Protein AF-A0A9E0ZL53-F1 (afdb_monomer_lite)

Structure (mmCIF, N/CA/C/O backbone):
data_AF-A0A9E0ZL53-F1
#
_entry.id   AF-A0A9E0ZL53-F1
#
loop_
_atom_site.group_PDB
_atom_site.id
_atom_site.type_symbol
_atom_site.label_atom_id
_atom_site.label_alt_id
_atom_site.label_comp_id
_atom_site.label_asym_id
_atom_site.label_entity_id
_atom_site.label_seq_id
_atom_site.pdbx_PDB_ins_code
_atom_site.Cartn_x
_atom_site.Cartn_y
_atom_site.Cartn_z
_atom_site.occupancy
_atom_site.B_iso_or_equiv
_atom_site.auth_seq_id
_atom_site.auth_comp_id
_atom_site.auth_asym_id
_atom_site.auth_atom_id
_atom_site.pdbx_PDB_model_num
ATOM 1 N N . MET A 1 1 ? 5.732 -3.138 7.276 1.00 86.50 1 MET A N 1
ATOM 2 C CA . MET A 1 1 ? 5.267 -3.106 5.879 1.00 86.50 1 MET A CA 1
ATOM 3 C C . MET A 1 1 ? 6.481 -3.018 4.988 1.00 86.50 1 MET A C 1
ATOM 5 O O . MET A 1 1 ? 7.461 -2.402 5.403 1.00 86.50 1 MET A O 1
ATOM 9 N N . PHE A 1 2 ? 6.445 -3.649 3.824 1.00 91.56 2 PHE A N 1
ATOM 10 C CA . PHE A 1 2 ? 7.441 -3.428 2.781 1.00 91.56 2 PHE A CA 1
ATOM 11 C C . PHE A 1 2 ? 6.736 -3.055 1.483 1.00 91.56 2 PHE A C 1
ATOM 13 O O . PHE A 1 2 ? 5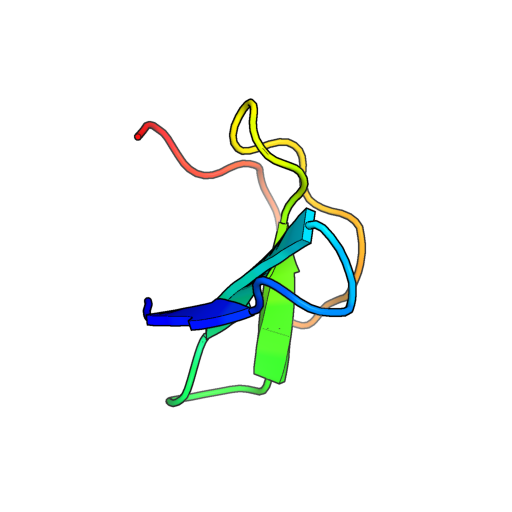.604 -3.471 1.250 1.00 91.56 2 PHE A O 1
ATOM 20 N N . TRP A 1 3 ? 7.396 -2.231 0.677 1.00 94.06 3 TRP A N 1
ATOM 21 C CA . TRP A 1 3 ? 6.879 -1.832 -0.622 1.00 94.06 3 TRP A CA 1
ATOM 22 C C . TRP A 1 3 ? 7.179 -2.916 -1.653 1.00 94.06 3 TRP A C 1
ATOM 24 O O . TRP A 1 3 ? 8.341 -3.286 -1.846 1.00 94.06 3 TRP A O 1
ATOM 34 N N . ASN A 1 4 ? 6.142 -3.401 -2.324 1.00 92.38 4 ASN A N 1
ATOM 35 C CA . ASN A 1 4 ? 6.238 -4.299 -3.459 1.00 92.38 4 ASN A CA 1
ATOM 36 C C . ASN A 1 4 ? 6.115 -3.474 -4.743 1.00 92.38 4 ASN A C 1
ATOM 38 O O . ASN A 1 4 ? 5.022 -3.172 -5.212 1.00 92.38 4 ASN A O 1
ATOM 42 N N . SER A 1 5 ? 7.253 -3.100 -5.328 1.00 93.88 5 SER A N 1
ATOM 43 C CA . SER A 1 5 ? 7.284 -2.258 -6.530 1.00 93.88 5 SER A CA 1
ATOM 44 C C . SER A 1 5 ? 6.783 -2.953 -7.795 1.00 93.88 5 SER A C 1
ATOM 46 O O . SER A 1 5 ? 6.554 -2.277 -8.788 1.00 93.88 5 SER A O 1
ATOM 48 N N . ALA A 1 6 ? 6.671 -4.284 -7.803 1.00 95.69 6 ALA A N 1
ATOM 49 C CA . ALA A 1 6 ? 6.141 -5.013 -8.954 1.00 95.69 6 ALA A CA 1
ATOM 50 C C . ALA A 1 6 ? 4.609 -4.954 -8.992 1.00 95.69 6 ALA A C 1
ATOM 52 O O . ALA A 1 6 ? 4.024 -4.902 -10.070 1.00 95.69 6 ALA A O 1
ATOM 53 N N . GLU A 1 7 ? 3.979 -4.944 -7.818 1.00 93.19 7 GLU A N 1
ATOM 54 C CA . GLU A 1 7 ? 2.521 -4.959 -7.671 1.00 93.19 7 GLU A CA 1
ATOM 55 C C . GLU A 1 7 ? 1.948 -3.623 -7.177 1.00 93.19 7 GLU A C 1
ATOM 57 O O . GLU A 1 7 ? 0.736 -3.457 -7.167 1.00 93.1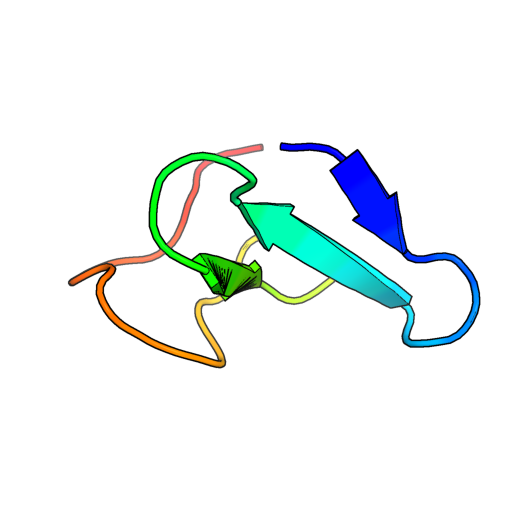9 7 GLU A O 1
ATOM 62 N N . HIS A 1 8 ? 2.807 -2.659 -6.829 1.00 94.69 8 HIS A N 1
ATOM 63 C CA . HIS A 1 8 ? 2.449 -1.346 -6.284 1.00 94.69 8 HIS A CA 1
ATOM 64 C C . HIS A 1 8 ? 1.627 -1.454 -4.988 1.00 94.69 8 HIS A C 1
ATOM 66 O O . HIS A 1 8 ? 0.653 -0.731 -4.781 1.00 94.69 8 HIS A O 1
ATOM 72 N N . THR A 1 9 ? 2.033 -2.377 -4.110 1.00 95.25 9 THR A N 1
ATOM 73 C CA . THR A 1 9 ? 1.346 -2.657 -2.844 1.00 95.25 9 THR A CA 1
ATOM 74 C C . THR A 1 9 ? 2.268 -2.517 -1.641 1.00 95.25 9 THR A C 1
ATOM 76 O O . THR A 1 9 ? 3.479 -2.739 -1.715 1.00 95.25 9 THR A O 1
ATOM 79 N N . TRP A 1 10 ? 1.681 -2.196 -0.493 1.00 94.31 10 TRP A N 1
ATOM 80 C CA . TRP A 1 10 ? 2.309 -2.406 0.804 1.00 94.31 10 TRP A CA 1
ATOM 81 C C . TRP A 1 10 ? 1.956 -3.791 1.317 1.00 94.31 10 TRP A C 1
ATOM 83 O O . TRP A 1 10 ? 0.795 -4.077 1.598 1.00 94.31 10 TRP A O 1
ATOM 93 N N . ASP A 1 11 ? 2.968 -4.624 1.514 1.00 94.19 11 ASP A N 1
ATOM 94 C CA . ASP A 1 11 ? 2.779 -5.989 1.981 1.00 94.19 11 ASP A CA 1
ATOM 95 C C . ASP A 1 11 ? 3.189 -6.098 3.463 1.00 94.19 11 ASP A C 1
ATOM 97 O O . ASP A 1 11 ? 4.239 -5.609 3.914 1.00 94.19 11 ASP A O 1
A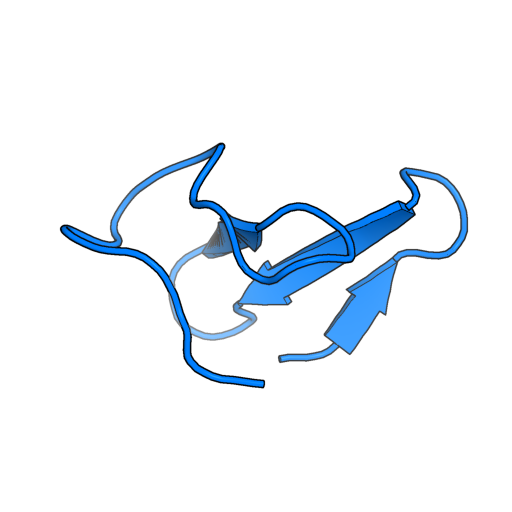TOM 101 N N . CYS A 1 12 ? 2.325 -6.724 4.261 1.00 91.25 12 CYS A N 1
ATOM 102 C CA . CYS A 1 12 ? 2.528 -6.962 5.682 1.00 91.25 12 CYS A CA 1
ATOM 103 C C . CYS A 1 12 ? 3.282 -8.278 5.895 1.00 91.25 12 CYS A C 1
ATOM 105 O O . CYS A 1 12 ? 2.688 -9.349 5.765 1.00 91.25 12 CYS A O 1
ATOM 107 N N . PRO A 1 13 ? 4.561 -8.244 6.314 1.00 88.50 13 PRO A N 1
ATOM 108 C CA . PRO A 1 13 ? 5.354 -9.462 6.469 1.00 88.50 13 PRO A CA 1
ATOM 109 C C . PRO A 1 13 ? 4.908 -10.328 7.656 1.00 88.50 13 PRO A C 1
ATOM 111 O O . PRO A 1 13 ? 5.298 -11.485 7.744 1.00 88.50 13 PRO A O 1
ATOM 114 N N . CYS A 1 14 ?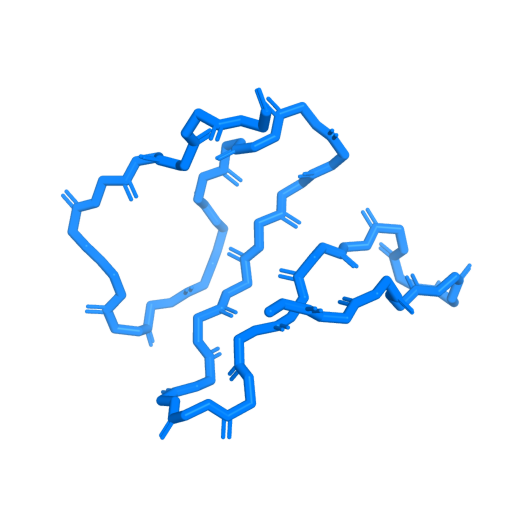 4.117 -9.782 8.586 1.00 86.12 14 CYS A N 1
ATOM 115 C CA . CYS A 1 14 ? 3.702 -10.501 9.789 1.00 86.12 14 CYS A CA 1
ATOM 116 C C . CYS A 1 14 ? 2.555 -11.479 9.517 1.00 86.12 14 CYS A C 1
ATOM 118 O O . CYS A 1 14 ? 2.536 -12.575 10.068 1.00 86.12 14 CYS A O 1
ATOM 120 N N . HIS A 1 15 ? 1.582 -11.064 8.702 1.00 86.81 15 HIS A N 1
ATOM 121 C CA . HIS A 1 15 ? 0.321 -11.796 8.545 1.00 86.81 15 HIS A CA 1
ATOM 122 C C . HIS A 1 15 ? -0.189 -11.831 7.097 1.00 86.81 15 HIS A C 1
ATOM 124 O O . HIS A 1 15 ? -1.237 -12.414 6.852 1.00 86.81 15 HIS A O 1
ATOM 130 N N . GLY A 1 16 ? 0.521 -11.216 6.143 1.00 88.94 16 GLY A N 1
ATOM 131 C CA . GLY A 1 16 ? 0.192 -11.277 4.716 1.00 88.94 16 GLY A CA 1
ATOM 132 C C . GLY A 1 16 ? -0.847 -10.269 4.227 1.00 88.94 16 GLY A C 1
ATOM 133 O O . GLY A 1 16 ? -1.254 -10.358 3.079 1.00 88.94 16 GLY A O 1
ATOM 134 N N . SER A 1 17 ? -1.278 -9.311 5.054 1.00 93.38 17 SER A N 1
ATOM 135 C CA . SER A 1 17 ? -2.177 -8.241 4.595 1.00 93.38 17 SER A CA 1
ATOM 136 C C . SER A 1 17 ? -1.524 -7.411 3.491 1.00 93.38 17 SER A C 1
ATOM 138 O O . SER A 1 17 ? -0.325 -7.139 3.579 1.00 93.38 17 SER A O 1
ATOM 140 N N . ARG A 1 18 ? -2.305 -6.972 2.506 1.00 95.38 18 ARG A N 1
ATOM 141 C CA . ARG A 1 18 ? -1.829 -6.145 1.391 1.00 95.38 18 ARG A CA 1
ATOM 142 C C . ARG A 1 18 ? -2.660 -4.880 1.279 1.00 95.38 18 ARG A C 1
ATOM 144 O O . ARG A 1 18 ? -3.878 -4.926 1.453 1.00 95.38 18 ARG A O 1
ATOM 151 N N . PHE A 1 19 ? -2.003 -3.772 0.972 1.00 95.06 19 PHE A N 1
ATOM 152 C CA . PHE A 1 19 ? -2.632 -2.462 0.844 1.00 95.06 19 PHE A CA 1
ATOM 153 C C . PHE A 1 19 ? -2.206 -1.795 -0.467 1.00 95.06 19 PHE A C 1
ATOM 155 O O . PHE A 1 19 ? -1.095 -2.041 -0.937 1.00 95.06 19 PHE A O 1
ATOM 162 N N . GLU A 1 20 ? -3.060 -0.957 -1.050 1.00 94.69 20 GLU 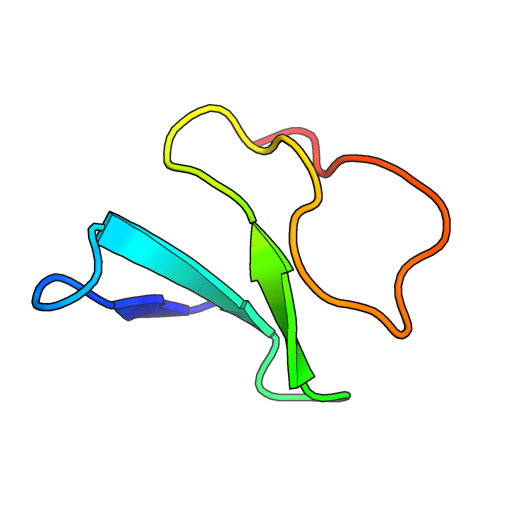A N 1
ATOM 163 C CA . GLU A 1 20 ? -2.700 -0.094 -2.182 1.00 94.69 20 GLU A CA 1
ATOM 164 C C . GLU A 1 20 ? -1.697 0.991 -1.760 1.00 94.69 20 GLU A C 1
ATOM 166 O O . GLU A 1 20 ? -1.405 1.176 -0.575 1.00 94.69 20 GLU A O 1
ATOM 171 N N . GLU A 1 21 ? -1.176 1.737 -2.738 1.00 93.69 21 GLU A N 1
ATOM 172 C CA . GLU A 1 21 ? -0.247 2.853 -2.518 1.00 93.69 21 GLU A CA 1
ATOM 173 C C . GLU A 1 21 ? -0.790 3.911 -1.544 1.00 93.69 21 GLU A C 1
ATOM 175 O O . GLU A 1 21 ? -0.003 4.525 -0.825 1.00 93.69 21 GLU A O 1
ATOM 180 N N . ASP A 1 22 ? -2.112 4.093 -1.478 1.00 92.19 22 ASP A N 1
ATOM 181 C CA . ASP A 1 22 ? -2.783 5.054 -0.596 1.00 92.19 22 ASP A CA 1
ATOM 182 C C . ASP A 1 22 ? -3.125 4.498 0.803 1.00 92.19 22 ASP A C 1
ATOM 184 O O . ASP A 1 22 ? -3.631 5.233 1.653 1.00 92.19 22 ASP A O 1
ATOM 188 N N . GLY A 1 23 ? -2.811 3.224 1.063 1.00 90.81 23 GLY A N 1
ATOM 189 C CA . GLY A 1 23 ? -3.074 2.545 2.333 1.00 90.81 23 GLY A CA 1
ATOM 190 C C . GLY A 1 23 ? -4.419 1.816 2.408 1.00 90.81 23 GLY A C 1
ATOM 191 O O . GLY A 1 23 ? -4.702 1.200 3.444 1.00 90.81 23 GLY A O 1
ATOM 192 N N . THR A 1 24 ? -5.212 1.827 1.332 1.00 93.19 24 THR A N 1
ATOM 193 C CA . THR A 1 24 ? -6.468 1.071 1.227 1.00 93.19 24 THR A CA 1
ATOM 194 C C . THR A 1 24 ? -6.205 -0.430 1.285 1.00 93.19 24 THR A C 1
ATOM 196 O O . THR A 1 24 ? -5.339 -0.950 0.585 1.00 93.19 24 THR A O 1
ATOM 199 N N . LEU A 1 25 ? -6.949 -1.151 2.118 1.00 93.12 25 LEU A N 1
ATOM 200 C CA . LEU A 1 25 ? -6.811 -2.596 2.285 1.00 93.12 25 LEU A CA 1
ATOM 201 C C . LEU A 1 25 ? -7.372 -3.371 1.083 1.00 93.12 25 LEU A C 1
ATOM 203 O O . LEU A 1 25 ? -8.544 -3.229 0.736 1.00 93.12 25 LEU A O 1
ATOM 207 N N . ILE A 1 26 ? -6.554 -4.251 0.501 1.00 93.31 26 ILE A N 1
ATOM 208 C CA . ILE A 1 26 ? -6.933 -5.075 -0.662 1.00 93.31 26 ILE A CA 1
ATOM 209 C C . ILE A 1 26 ? -6.811 -6.581 -0.427 1.00 93.31 26 ILE A C 1
ATOM 211 O O . ILE A 1 26 ? -7.467 -7.346 -1.131 1.00 93.31 26 ILE A O 1
ATOM 215 N N . ASP A 1 27 ? -6.017 -7.025 0.554 1.00 86.50 27 ASP A N 1
ATOM 216 C CA . ASP A 1 27 ? -5.941 -8.442 0.925 1.00 86.50 27 ASP A CA 1
ATOM 217 C C . ASP A 1 27 ? -5.733 -8.637 2.432 1.00 86.50 27 ASP A C 1
ATOM 219 O O . ASP A 1 27 ? -4.990 -7.898 3.087 1.00 86.50 27 ASP A O 1
ATOM 223 N N . ASN A 1 28 ? -6.402 -9.642 2.995 1.00 77.94 28 ASN A N 1
ATOM 224 C CA . ASN A 1 28 ? -6.664 -9.743 4.430 1.00 77.94 28 ASN A CA 1
ATOM 225 C C . ASN A 1 28 ? -5.827 -10.841 5.089 1.00 77.94 28 ASN A C 1
ATOM 227 O O . ASN A 1 28 ? -5.707 -11.945 4.560 1.00 77.94 28 ASN A O 1
ATOM 231 N N . PRO A 1 29 ? -5.286 -10.552 6.292 1.00 86.44 29 PRO A N 1
ATOM 232 C CA . PRO A 1 29 ? -6.144 -10.599 7.491 1.00 86.44 29 PRO A CA 1
ATOM 233 C C . PRO A 1 29 ? -6.378 -9.268 8.231 1.00 86.44 29 PRO A C 1
ATOM 235 O O . PRO A 1 29 ? -6.898 -9.287 9.347 1.00 86.44 29 PRO A O 1
ATOM 238 N N . ALA A 1 30 ? -6.000 -8.115 7.673 1.00 86.50 30 ALA A N 1
ATOM 239 C CA . ALA A 1 30 ? -6.330 -6.838 8.306 1.00 86.50 30 ALA A CA 1
ATOM 240 C C . ALA A 1 30 ? -7.848 -6.587 8.246 1.00 86.50 30 ALA A C 1
ATOM 242 O O . ALA A 1 30 ? -8.555 -7.154 7.418 1.00 86.50 30 ALA A O 1
ATOM 243 N N . THR A 1 31 ? -8.359 -5.764 9.160 1.00 87.38 31 THR A N 1
ATOM 244 C CA . THR A 1 31 ? -9.793 -5.429 9.249 1.00 87.38 31 THR A CA 1
ATOM 245 C C . THR A 1 31 ? -10.067 -3.945 9.007 1.00 87.38 31 THR A C 1
ATOM 247 O O . THR A 1 31 ? -11.166 -3.464 9.276 1.00 87.38 31 THR A O 1
ATOM 250 N N . GLY A 1 32 ? -9.068 -3.216 8.513 1.00 85.81 32 GLY A N 1
ATOM 251 C CA . GLY A 1 32 ? -9.164 -1.807 8.167 1.00 85.81 32 GLY A CA 1
ATOM 252 C C . GLY A 1 32 ? -7.902 -1.310 7.472 1.00 85.81 32 GLY A C 1
ATOM 253 O O . GLY A 1 32 ? -6.860 -1.971 7.515 1.00 85.81 32 GLY A O 1
ATOM 254 N N . ASP A 1 33 ? -8.029 -0.144 6.848 1.00 87.12 33 ASP A N 1
ATOM 255 C CA . ASP A 1 33 ? -6.954 0.529 6.121 1.00 87.12 33 ASP A CA 1
ATOM 256 C C . ASP A 1 33 ? -5.803 0.920 7.050 1.00 87.12 33 ASP A C 1
ATOM 258 O O . ASP A 1 33 ? 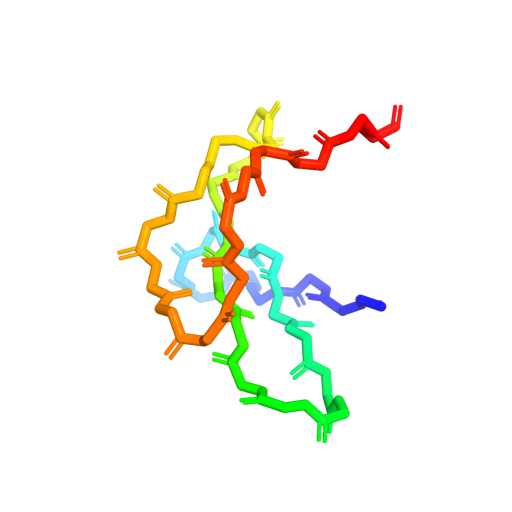-5.982 1.138 8.258 1.00 87.12 33 ASP A O 1
ATOM 262 N N . ILE A 1 34 ? -4.609 1.050 6.476 1.00 83.62 34 ILE A N 1
ATOM 263 C CA . ILE A 1 34 ? -3.461 1.593 7.200 1.00 83.62 34 ILE A CA 1
ATOM 264 C C . ILE A 1 34 ? -3.347 3.085 6.931 1.00 83.62 34 ILE A C 1
ATOM 266 O O . ILE A 1 34 ? -3.464 3.555 5.805 1.00 83.62 34 ILE A O 1
ATOM 270 N N . LYS A 1 35 ? -3.074 3.846 7.989 1.00 76.50 35 LYS A N 1
ATOM 271 C CA . LYS A 1 35 ? -2.589 5.214 7.827 1.00 76.50 35 LYS A CA 1
ATOM 272 C C . LYS A 1 35 ? -1.099 5.127 7.532 1.00 76.50 35 LYS A C 1
ATOM 274 O O . LYS A 1 35 ? -0.350 4.685 8.405 1.00 76.50 35 LYS A O 1
ATOM 279 N N . LEU A 1 36 ? -0.718 5.478 6.308 1.00 66.25 36 LEU A N 1
ATOM 280 C CA . LEU A 1 36 ? 0.680 5.646 5.915 1.00 66.25 36 LEU A CA 1
ATOM 281 C C . LEU A 1 36 ? 1.317 6.842 6.633 1.00 66.25 36 LEU A C 1
ATOM 283 O O . LEU A 1 36 ? 0.597 7.837 6.892 1.00 66.25 36 LEU A O 1
#

Sequence (36 aa):
MFWNSAEHTWDCPCHGSRFEEDGTLIDNPATGDIKL

Secondary structure (DSSP, 8-state):
-EEETTTTEEE-TTT--EEETTS-EEESS-SS----

pLDDT: mean 89.62, std 6.11, range [66.25, 95.69]

Foldseek 3Di:
DDADPVVQWDADPPFGWIAHVCQATDGDPDPGGDDD

Radius of gyration: 8.48 Å; chains: 1; bounding box: 17×17×19 Å